Protein AF-A0A1C5R578-F1 (afdb_monomer)

Secondary structure (DSSP, 8-state):
------------------EEEE-SS-EEEE-TTS-EEEEESSHHHHHHHHHHHSS-----------

Radius of gyration: 17.52 Å; Cα contacts (8 Å, |Δi|>4): 64; chains: 1; bounding box: 47×30×45 Å

Solvent-accessible surface area (backbone atoms only — not comparable to full-atom values): 4375 Å² total; per-residue (Å²): 136,85,82,80,74,79,74,73,69,72,76,67,67,81,70,76,49,66,44,79,48,79,52,101,80,32,17,36,34,24,41,76,86,69,47,83,74,48,77,27,78,41,61,68,60,46,52,50,51,52,61,61,58,72,45,80,74,70,78,66,70,89,75,83,75,131

Mean predicted aligned error: 13.35 Å

Sequence (66 aa):
MNPLSSHLRGIMPDKKELSIVTFSSETVVFDGKGDRVVACPTEQEAVEYIRGQEIPVDRQGSEYYE

Structure (mmCIF, N/CA/C/O backbone):
data_AF-A0A1C5R578-F1
#
_entry.id   AF-A0A1C5R578-F1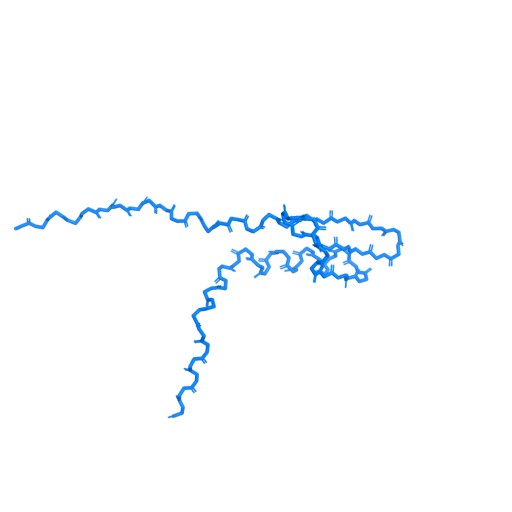
#
loop_
_atom_site.group_PDB
_atom_site.id
_atom_site.type_symbol
_atom_site.label_atom_id
_atom_site.label_alt_id
_atom_site.label_comp_id
_atom_site.label_asym_id
_atom_site.label_entity_id
_atom_site.label_seq_id
_atom_site.pdbx_PDB_ins_code
_atom_site.Cartn_x
_atom_site.Cartn_y
_atom_site.Cartn_z
_atom_site.occupancy
_atom_site.B_iso_or_equiv
_atom_site.auth_seq_id
_atom_site.auth_comp_id
_atom_site.auth_asym_id
_atom_site.auth_atom_id
_atom_site.pdbx_PDB_model_num
ATOM 1 N N . MET A 1 1 ? 36.477 -8.996 -35.203 1.00 43.91 1 MET A N 1
ATOM 2 C CA . MET A 1 1 ? 36.587 -9.617 -33.865 1.00 43.91 1 MET A CA 1
ATOM 3 C C . MET A 1 1 ? 35.883 -8.699 -32.886 1.00 43.91 1 MET A C 1
ATOM 5 O O . MET A 1 1 ? 36.069 -7.493 -32.952 1.00 43.91 1 MET A O 1
ATOM 9 N N . ASN A 1 2 ? 34.968 -9.269 -32.121 1.00 42.78 2 ASN A N 1
ATOM 10 C CA . ASN A 1 2 ? 33.766 -8.620 -3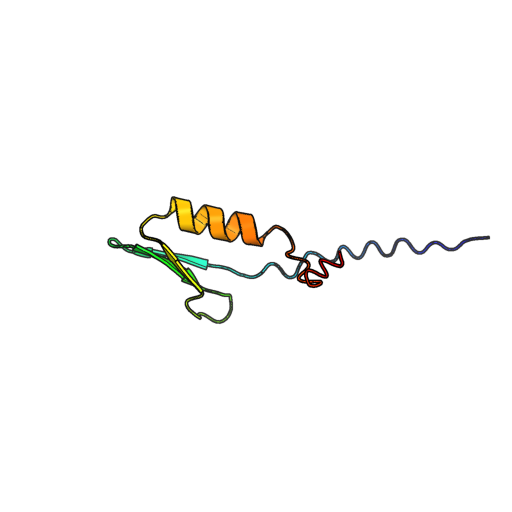1.598 1.00 42.78 2 ASN A CA 1
ATOM 11 C C . ASN A 1 2 ? 34.076 -7.637 -30.452 1.00 42.78 2 ASN A C 1
ATOM 13 O O . ASN A 1 2 ? 34.661 -8.078 -29.465 1.00 42.78 2 ASN A O 1
ATOM 17 N N . PRO A 1 3 ? 33.620 -6.372 -30.487 1.00 44.84 3 PRO A N 1
ATOM 18 C CA . PRO A 1 3 ? 33.459 -5.576 -29.283 1.00 44.84 3 PRO A CA 1
ATOM 19 C C . PRO A 1 3 ? 32.003 -5.724 -28.833 1.00 44.84 3 PRO A C 1
ATOM 21 O O . PRO A 1 3 ? 31.160 -4.873 -29.111 1.00 44.84 3 PRO A O 1
ATOM 24 N N . LEU A 1 4 ? 31.668 -6.841 -28.181 1.00 53.19 4 LEU A N 1
ATOM 25 C CA . LEU A 1 4 ? 30.403 -6.923 -27.453 1.00 53.19 4 LEU A CA 1
ATOM 26 C C . LEU A 1 4 ? 30.556 -6.055 -26.205 1.00 53.19 4 LEU A C 1
ATOM 28 O O . LEU A 1 4 ? 30.951 -6.516 -25.140 1.00 53.19 4 LEU A O 1
ATOM 32 N N . SER A 1 5 ? 30.295 -4.764 -26.407 1.00 54.38 5 SER A N 1
ATOM 33 C CA . SER A 1 5 ? 29.939 -3.791 -25.389 1.00 54.38 5 SER A CA 1
ATOM 34 C C . SER A 1 5 ? 28.882 -4.401 -24.478 1.00 54.38 5 SER A C 1
ATOM 36 O O . SER A 1 5 ? 27.688 -4.298 -24.744 1.00 54.38 5 SER A O 1
ATOM 38 N N . SER A 1 6 ? 29.303 -5.004 -23.374 1.00 51.44 6 SER A N 1
ATOM 39 C CA . SER A 1 6 ? 28.424 -5.284 -22.249 1.00 51.44 6 SER A CA 1
ATOM 40 C C . SER A 1 6 ? 28.160 -3.967 -21.519 1.00 51.44 6 SER A C 1
ATOM 42 O O . SER A 1 6 ? 28.594 -3.756 -20.389 1.00 51.44 6 SER A O 1
ATOM 44 N N . HIS A 1 7 ? 27.428 -3.070 -22.186 1.00 52.22 7 HIS A N 1
ATOM 45 C CA . HIS A 1 7 ? 26.587 -2.080 -21.531 1.00 52.22 7 HIS A CA 1
ATOM 46 C C . HIS A 1 7 ? 25.471 -2.845 -20.804 1.00 52.22 7 HIS A C 1
ATOM 48 O O . HIS A 1 7 ? 24.297 -2.717 -21.131 1.00 52.22 7 HIS A O 1
ATOM 54 N N . LEU A 1 8 ? 25.816 -3.608 -19.764 1.00 54.19 8 LEU A N 1
ATOM 55 C CA . LEU A 1 8 ? 24.887 -3.812 -18.660 1.00 54.19 8 LEU A CA 1
ATOM 56 C C . LEU A 1 8 ? 24.862 -2.506 -17.864 1.00 54.19 8 LEU A C 1
ATOM 58 O O . LEU A 1 8 ? 25.227 -2.439 -16.695 1.00 54.19 8 LEU A O 1
ATOM 62 N N . ARG A 1 9 ? 24.402 -1.434 -18.521 1.00 49.41 9 ARG A N 1
ATOM 63 C CA . ARG A 1 9 ? 23.705 -0.374 -17.817 1.00 49.41 9 ARG A CA 1
ATOM 64 C C . ARG A 1 9 ? 22.410 -1.053 -17.426 1.00 49.41 9 ARG A C 1
ATOM 66 O O . ARG A 1 9 ? 21.472 -1.065 -18.215 1.00 49.41 9 ARG A O 1
ATOM 73 N N . GLY A 1 10 ? 22.456 -1.763 -16.295 1.00 44.44 10 GLY A N 1
ATOM 74 C CA . GLY A 1 10 ? 21.287 -2.372 -15.698 1.00 44.44 10 GLY A CA 1
ATOM 75 C C . GLY A 1 10 ? 20.226 -1.299 -15.740 1.00 44.44 10 GLY A C 1
ATOM 76 O O . GLY A 1 10 ? 20.376 -0.249 -15.112 1.00 44.44 10 GLY A O 1
ATOM 77 N N . ILE A 1 11 ? 19.228 -1.512 -16.590 1.00 53.19 11 ILE A N 1
ATOM 78 C CA . ILE A 1 11 ? 17.979 -0.797 -16.500 1.00 53.19 11 ILE A CA 1
ATOM 79 C C . ILE A 1 11 ? 17.456 -1.305 -15.165 1.00 53.19 11 ILE A C 1
ATOM 81 O O . ILE A 1 11 ? 16.815 -2.346 -15.101 1.00 53.19 11 ILE A O 1
ATOM 85 N N . MET A 1 12 ? 17.887 -0.668 -14.069 1.00 48.97 12 MET A N 1
ATOM 86 C CA . MET A 1 12 ? 17.139 -0.737 -12.832 1.00 48.97 12 MET A CA 1
ATOM 87 C C . MET A 1 12 ? 15.750 -0.321 -13.289 1.00 48.97 12 MET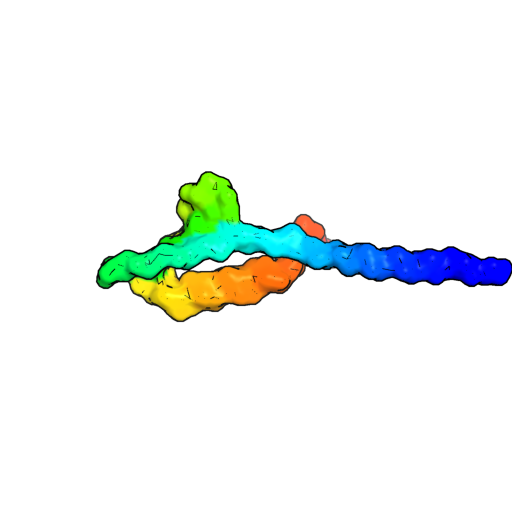 A C 1
ATOM 89 O O . MET A 1 12 ? 15.641 0.786 -13.832 1.00 48.97 12 MET A O 1
ATOM 93 N N . PRO A 1 13 ? 14.759 -1.231 -13.242 1.00 52.12 13 PRO A N 1
ATOM 94 C CA . PRO A 1 13 ? 13.422 -0.872 -13.664 1.00 52.12 13 PRO A CA 1
ATOM 95 C C . PRO A 1 13 ? 13.109 0.380 -12.868 1.00 52.12 13 PRO A C 1
ATOM 97 O O . PRO A 1 13 ? 13.441 0.428 -11.680 1.00 52.12 13 PRO A O 1
ATOM 100 N N . ASP A 1 14 ? 12.634 1.417 -13.554 1.00 52.78 14 ASP A N 1
ATOM 101 C CA . ASP A 1 14 ? 12.156 2.643 -12.931 1.00 52.78 14 ASP A CA 1
ATOM 102 C C . ASP A 1 14 ? 11.279 2.183 -11.771 1.00 52.78 14 ASP A C 1
ATOM 104 O O . ASP A 1 14 ? 10.200 1.627 -11.989 1.00 52.78 14 ASP A O 1
ATOM 108 N N . LYS A 1 15 ? 11.847 2.201 -10.558 1.00 60.34 15 LYS A N 1
ATOM 109 C CA . LYS A 1 15 ? 11.247 1.554 -9.399 1.00 60.34 15 LYS A CA 1
ATOM 110 C C . LYS A 1 15 ? 10.015 2.382 -9.166 1.00 60.34 15 LYS A C 1
ATOM 112 O O . LYS A 1 15 ? 10.132 3.512 -8.709 1.00 60.34 15 LYS A O 1
ATOM 117 N N . LYS A 1 16 ? 8.867 1.890 -9.629 1.00 66.81 16 LYS A N 1
ATOM 118 C CA . LYS A 1 16 ? 7.605 2.605 -9.534 1.00 66.81 16 LYS A CA 1
ATOM 119 C C . LYS A 1 16 ? 7.453 2.909 -8.055 1.00 66.81 16 LYS A C 1
ATOM 121 O O . LYS A 1 16 ? 7.292 1.985 -7.264 1.00 66.81 16 LYS A O 1
ATOM 126 N N . GLU A 1 17 ? 7.669 4.169 -7.683 1.00 76.00 17 GLU A N 1
ATOM 127 C CA . GLU A 1 17 ? 7.763 4.558 -6.281 1.00 76.00 17 GLU A CA 1
ATOM 128 C C . GLU A 1 17 ? 6.351 4.485 -5.720 1.00 76.00 17 GLU A C 1
ATOM 130 O O . GLU A 1 17 ? 5.571 5.419 -5.831 1.00 76.00 17 GLU A O 1
ATOM 135 N N . LEU A 1 18 ? 5.979 3.307 -5.233 1.00 85.06 18 LEU A N 1
ATOM 136 C CA . LEU A 1 18 ? 4.699 3.052 -4.605 1.00 85.06 18 LEU A CA 1
ATOM 137 C C . LEU A 1 18 ? 4.879 3.253 -3.102 1.00 85.06 18 LEU A C 1
ATOM 139 O O . LEU A 1 18 ? 5.834 2.750 -2.509 1.00 85.06 18 LEU A O 1
ATOM 143 N N . SER A 1 19 ? 3.962 3.985 -2.481 1.00 86.00 19 SER A N 1
ATOM 144 C CA . SER A 1 19 ? 3.946 4.203 -1.036 1.00 86.00 19 SER A CA 1
ATOM 145 C C . SER A 1 19 ? 2.673 3.623 -0.432 1.00 86.00 19 SER A C 1
ATOM 147 O O . SER A 1 19 ? 1.587 3.787 -0.981 1.00 86.00 19 SER A O 1
ATOM 149 N N . ILE A 1 20 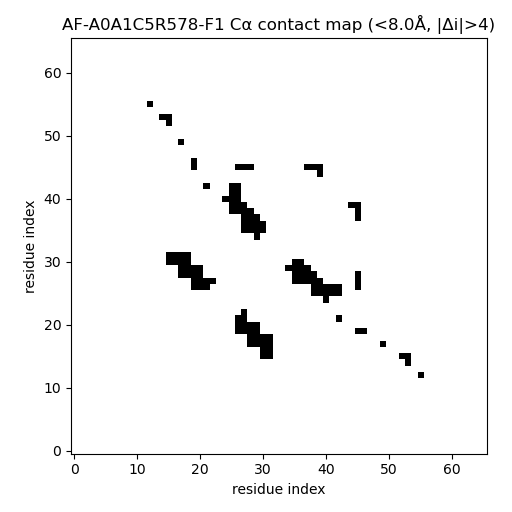? 2.806 2.911 0.688 1.00 87.69 20 ILE A N 1
ATOM 150 C CA . ILE A 1 20 ? 1.674 2.345 1.428 1.00 87.69 20 ILE A CA 1
ATOM 151 C C . ILE A 1 20 ? 1.335 3.278 2.581 1.00 87.69 20 ILE A C 1
ATOM 153 O O . ILE A 1 20 ? 2.210 3.647 3.364 1.00 87.69 20 ILE A O 1
ATOM 157 N N . VAL A 1 21 ? 0.056 3.612 2.716 1.00 89.56 21 VAL A N 1
ATOM 158 C CA . VAL A 1 21 ? -0.486 4.294 3.888 1.00 89.56 21 VAL A CA 1
AT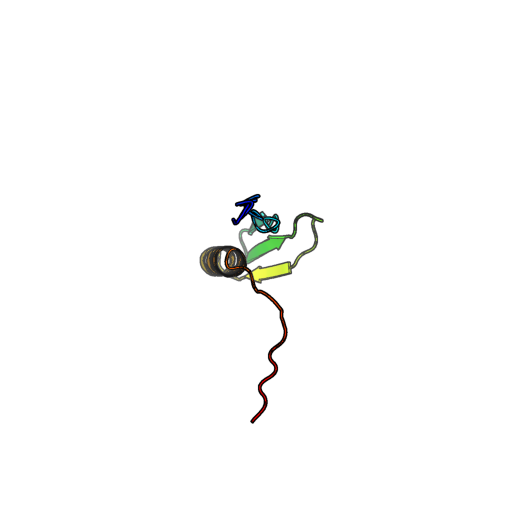OM 159 C C . VAL A 1 21 ? -1.566 3.412 4.499 1.00 89.56 21 VAL A C 1
ATOM 161 O O . VAL A 1 21 ? -2.622 3.196 3.904 1.00 89.56 21 VAL A O 1
ATOM 164 N N . THR A 1 22 ? -1.299 2.904 5.697 1.00 89.62 22 THR A N 1
ATOM 165 C CA . THR A 1 22 ? -2.251 2.100 6.468 1.00 89.62 22 THR A CA 1
ATOM 166 C C . THR A 1 22 ? -3.119 3.023 7.327 1.00 89.62 22 THR A C 1
ATOM 168 O O . THR A 1 22 ? -2.618 3.723 8.207 1.00 89.62 22 THR A O 1
ATOM 171 N N . PHE A 1 23 ? -4.426 3.030 7.073 1.00 88.69 23 PHE A N 1
ATOM 172 C CA . PHE A 1 23 ? -5.443 3.638 7.929 1.00 88.69 23 PHE A CA 1
ATOM 173 C C . PHE A 1 23 ? -6.063 2.568 8.836 1.00 88.69 23 PHE A C 1
ATOM 175 O O . PHE A 1 23 ? -5.987 1.372 8.571 1.00 88.69 23 PHE A O 1
ATOM 182 N N . SER A 1 24 ? -6.741 2.989 9.904 1.00 85.31 24 SER A N 1
ATOM 183 C CA . SER A 1 24 ? -7.435 2.073 10.822 1.00 85.31 24 SER A CA 1
ATOM 184 C C . SER A 1 24 ? -8.599 1.303 10.181 1.00 85.31 24 SER A C 1
ATOM 186 O O . SER A 1 24 ? -9.069 0.334 10.769 1.00 85.31 24 SER A O 1
ATOM 188 N N . SER A 1 25 ? -9.071 1.741 9.010 1.00 86.31 25 SER A N 1
ATOM 189 C CA . SER A 1 25 ? -10.187 1.124 8.281 1.00 86.31 25 SER A CA 1
ATOM 190 C C . SER A 1 25 ? -9.765 0.417 6.989 1.00 86.31 25 SER A C 1
ATOM 192 O O . SER A 1 25 ? -10.502 -0.441 6.516 1.00 86.31 25 SER A O 1
ATOM 194 N N . GLU A 1 26 ? -8.631 0.799 6.395 1.00 88.50 26 GLU A N 1
ATOM 195 C CA . GLU A 1 26 ? -8.159 0.304 5.095 1.00 88.50 26 GLU A CA 1
ATOM 196 C C . GLU A 1 26 ? -6.686 0.674 4.874 1.00 88.50 26 GLU A C 1
ATOM 198 O O . GLU A 1 26 ? -6.165 1.600 5.491 1.00 88.50 26 GLU A O 1
ATOM 203 N N . THR A 1 27 ? -6.021 0.010 3.941 1.00 91.12 27 THR A N 1
ATOM 204 C CA . THR A 1 27 ? -4.667 0.330 3.494 1.00 91.12 27 THR A CA 1
ATOM 205 C C . THR A 1 27 ? -4.697 0.818 2.052 1.00 91.12 27 THR A C 1
ATOM 207 O O . THR A 1 27 ? -5.223 0.149 1.170 1.00 91.12 27 THR A O 1
ATOM 210 N N . VAL A 1 28 ? -4.100 1.977 1.779 1.00 90.81 28 VAL A N 1
ATOM 211 C CA . VAL A 1 28 ? -4.110 2.597 0.448 1.00 90.81 28 VAL A CA 1
ATOM 212 C C . VAL A 1 28 ? -2.691 2.686 -0.097 1.00 90.81 28 VAL A C 1
ATOM 214 O O . VAL A 1 28 ? -1.780 3.142 0.594 1.00 90.81 28 VAL A O 1
ATOM 217 N N . VAL A 1 29 ? -2.510 2.276 -1.350 1.00 89.50 29 VAL A N 1
ATOM 218 C CA . VAL A 1 29 ? -1.254 2.429 -2.088 1.00 89.50 29 VAL A CA 1
ATOM 219 C C . VAL A 1 29 ? -1.347 3.653 -2.987 1.00 89.50 29 VAL A C 1
ATOM 221 O O . VAL A 1 29 ? -2.267 3.784 -3.801 1.00 89.50 29 VAL A O 1
ATOM 224 N N . PHE A 1 30 ? -0.359 4.524 -2.862 1.00 89.62 30 PHE A N 1
ATOM 225 C CA . PHE A 1 30 ? -0.181 5.711 -3.679 1.00 89.62 30 PHE A CA 1
ATOM 226 C C . PHE A 1 30 ? 0.987 5.520 -4.637 1.00 89.62 30 PHE A C 1
ATOM 228 O O . PHE A 1 30 ? 1.948 4.820 -4.315 1.00 89.62 30 PHE A O 1
ATOM 235 N N . ASP A 1 31 ? 0.921 6.145 -5.806 1.00 86.75 31 ASP A N 1
ATOM 236 C CA . ASP A 1 31 ? 2.077 6.246 -6.690 1.00 86.75 31 ASP A CA 1
ATOM 237 C C . ASP A 1 31 ? 3.033 7.373 -6.269 1.00 86.75 31 ASP A C 1
ATOM 239 O O . ASP A 1 31 ? 2.770 8.141 -5.341 1.00 86.75 31 ASP A O 1
ATOM 243 N N . GLY A 1 32 ? 4.147 7.501 -6.990 1.00 83.19 32 GLY A N 1
ATOM 244 C CA . GLY A 1 32 ? 5.148 8.540 -6.746 1.00 83.19 32 GLY A CA 1
ATOM 245 C C . GLY A 1 32 ? 4.663 9.951 -7.092 1.00 83.19 32 GLY A C 1
ATOM 246 O O . GLY A 1 32 ? 5.382 10.919 -6.856 1.00 83.19 32 GLY A O 1
ATOM 247 N N . LYS A 1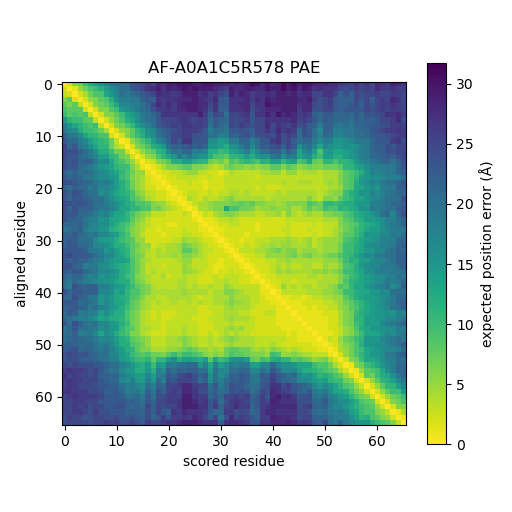 33 ? 3.458 10.089 -7.659 1.00 84.75 33 LYS A N 1
ATOM 248 C CA . LYS A 1 33 ? 2.782 11.368 -7.906 1.00 84.75 33 LYS A CA 1
ATOM 249 C C . LYS A 1 33 ? 1.810 11.727 -6.775 1.00 84.75 33 LYS A C 1
ATOM 251 O O . LYS A 1 33 ? 1.385 12.878 -6.707 1.00 84.75 33 LYS A O 1
ATOM 256 N N . GLY A 1 34 ? 1.518 10.791 -5.867 1.00 84.81 34 GLY A N 1
ATOM 257 C CA . GLY A 1 34 ? 0.541 10.951 -4.791 1.00 84.81 34 GLY A CA 1
ATOM 258 C C . GLY A 1 34 ? -0.890 10.590 -5.202 1.00 84.81 34 GLY A C 1
ATOM 259 O O . GLY A 1 34 ? -1.828 10.903 -4.467 1.00 84.81 34 GLY A O 1
ATOM 260 N N . ASP A 1 35 ? -1.072 9.929 -6.345 1.00 89.12 35 ASP A N 1
ATOM 261 C CA . ASP A 1 35 ? -2.366 9.441 -6.810 1.00 89.12 35 ASP A CA 1
ATOM 262 C C . ASP A 1 35 ? -2.704 8.095 -6.157 1.00 89.12 35 ASP A C 1
ATOM 264 O O . ASP A 1 35 ? -1.856 7.208 -6.026 1.00 89.12 35 ASP A O 1
ATOM 268 N N . ARG A 1 36 ? -3.968 7.922 -5.744 1.00 89.19 36 ARG A N 1
ATOM 269 C CA . ARG A 1 36 ? -4.461 6.659 -5.168 1.00 89.19 36 ARG A CA 1
ATOM 270 C C . ARG A 1 36 ? -4.550 5.601 -6.264 1.00 89.19 36 ARG A C 1
ATOM 272 O O . ARG A 1 36 ? -5.381 5.716 -7.161 1.00 89.19 36 ARG A O 1
ATOM 279 N N . VAL A 1 37 ? -3.726 4.562 -6.164 1.00 88.00 37 VAL A N 1
ATOM 280 C CA . VAL A 1 37 ? -3.659 3.476 -7.152 1.00 88.00 37 VAL A CA 1
ATOM 281 C C . VAL A 1 37 ? -4.571 2.321 -6.760 1.00 88.00 37 VAL A C 1
ATOM 283 O O . VAL A 1 37 ? -5.294 1.793 -7.601 1.00 88.00 37 VAL A O 1
ATOM 286 N N . VAL A 1 38 ? -4.530 1.917 -5.490 1.00 87.38 38 VAL A N 1
ATOM 287 C CA . VAL A 1 38 ? -5.340 0.810 -4.971 1.00 87.38 38 VAL A CA 1
ATOM 288 C C . VAL A 1 38 ? -5.674 1.039 -3.500 1.00 87.38 38 VAL A C 1
ATOM 290 O O . VAL A 1 38 ? -4.871 1.595 -2.754 1.00 87.38 38 VAL A O 1
ATOM 293 N N . ALA A 1 39 ? -6.872 0.623 -3.097 1.00 89.56 39 ALA A N 1
ATOM 294 C CA . ALA A 1 39 ? -7.302 0.559 -1.709 1.00 89.56 39 ALA A CA 1
ATOM 295 C C . ALA A 1 39 ? -7.601 -0.904 -1.371 1.00 89.56 39 ALA A C 1
ATOM 297 O O . ALA A 1 39 ? -8.396 -1.555 -2.050 1.00 89.56 39 ALA A O 1
ATOM 298 N N . CYS A 1 40 ? -6.925 -1.414 -0.354 1.00 87.19 40 CYS A N 1
ATOM 299 C CA . CYS A 1 40 ? -7.051 -2.769 0.145 1.00 87.19 40 CYS A CA 1
ATOM 300 C C . CYS A 1 40 ? -7.638 -2.725 1.560 1.00 87.19 40 CYS A C 1
ATOM 302 O O . CYS A 1 40 ? -7.258 -1.859 2.346 1.00 87.19 40 CYS A O 1
ATOM 304 N N . PRO A 1 41 ? -8.527 -3.650 1.940 1.00 86.88 41 PRO A N 1
ATOM 305 C CA . PRO A 1 41 ? -8.989 -3.745 3.321 1.00 86.88 41 PRO A CA 1
ATOM 306 C C . PRO A 1 41 ? -7.870 -4.165 4.285 1.00 86.88 41 PRO A C 1
ATOM 308 O O . PRO A 1 41 ? -7.949 -3.851 5.472 1.00 86.88 41 PRO A O 1
ATOM 311 N N . THR A 1 42 ? -6.824 -4.848 3.800 1.00 88.31 4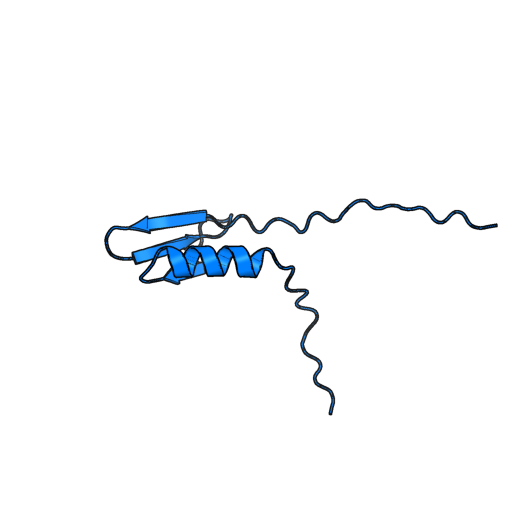2 THR A N 1
ATOM 312 C CA . THR A 1 42 ? -5.689 -5.284 4.623 1.00 88.31 42 THR A CA 1
ATOM 313 C C . THR A 1 42 ? -4.341 -4.793 4.100 1.00 88.31 42 THR A C 1
ATOM 315 O O . THR A 1 42 ? -4.127 -4.624 2.899 1.00 88.31 42 THR A O 1
ATOM 318 N N . GLU A 1 43 ? -3.384 -4.622 5.015 1.00 87.69 43 GLU A N 1
ATOM 319 C CA . GLU A 1 43 ? -2.003 -4.271 4.664 1.00 87.69 43 GLU A CA 1
ATOM 320 C C . GLU A 1 43 ? -1.329 -5.359 3.823 1.00 87.69 43 GLU A C 1
ATOM 322 O O . GLU A 1 43 ? -0.556 -5.061 2.916 1.00 87.69 43 GLU A O 1
ATOM 327 N N . GLN A 1 44 ? -1.653 -6.623 4.092 1.00 88.19 44 GLN A N 1
ATOM 328 C CA . GLN A 1 44 ? -1.033 -7.764 3.430 1.00 88.19 44 GLN A CA 1
ATOM 329 C C . GLN A 1 44 ? -1.315 -7.755 1.920 1.00 88.19 44 GLN A C 1
ATOM 331 O O . GLN A 1 44 ? -0.383 -7.892 1.132 1.00 88.19 44 GLN A O 1
ATOM 336 N N . GLU A 1 45 ? -2.552 -7.457 1.516 1.00 87.69 45 GLU A N 1
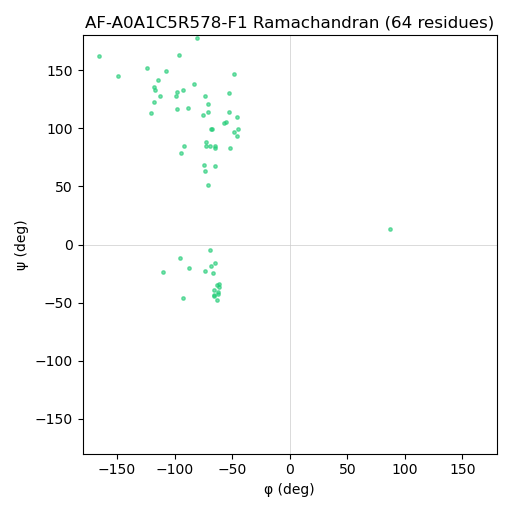ATOM 337 C CA . GLU A 1 45 ? -2.928 -7.291 0.104 1.00 87.69 45 GLU A CA 1
ATOM 338 C C . GLU A 1 45 ? -2.182 -6.125 -0.567 1.00 87.69 45 GLU A C 1
ATOM 340 O O . GLU A 1 45 ? -1.715 -6.251 -1.699 1.00 87.69 45 GLU A O 1
ATOM 345 N N . ALA A 1 46 ? -2.020 -4.994 0.129 1.00 86.19 46 ALA A N 1
ATOM 346 C CA . ALA A 1 46 ? -1.283 -3.841 -0.393 1.00 86.19 46 ALA A CA 1
ATOM 347 C C . ALA A 1 46 ? 0.213 -4.152 -0.579 1.00 86.19 46 ALA A C 1
ATOM 349 O O . ALA A 1 46 ? 0.821 -3.757 -1.576 1.00 86.19 46 ALA A O 1
ATOM 350 N N . VAL A 1 47 ? 0.807 -4.902 0.352 1.00 85.94 47 VAL A N 1
ATOM 351 C CA . VAL A 1 47 ? 2.198 -5.367 0.262 1.00 85.94 47 VAL A CA 1
ATOM 352 C C . VAL A 1 47 ? 2.370 -6.351 -0.892 1.00 85.94 47 VAL A C 1
ATOM 354 O O . VAL A 1 47 ? 3.329 -6.239 -1.657 1.00 85.94 47 VAL A O 1
ATOM 357 N N . GLU A 1 48 ? 1.447 -7.298 -1.061 1.00 86.50 48 GLU A N 1
ATOM 358 C CA . GLU A 1 48 ? 1.458 -8.220 -2.199 1.00 86.50 48 GLU A CA 1
ATOM 359 C C . GLU A 1 48 ? 1.314 -7.488 -3.535 1.00 86.50 48 GLU A C 1
ATOM 361 O O . GLU A 1 48 ? 2.000 -7.839 -4.495 1.00 86.50 48 GLU A O 1
ATOM 366 N N . TYR A 1 49 ? 0.513 -6.421 -3.583 1.00 84.75 49 TYR A N 1
ATOM 367 C CA . TYR A 1 49 ? 0.374 -5.584 -4.770 1.00 84.75 49 TYR A CA 1
ATOM 368 C C . TYR A 1 49 ? 1.687 -4.893 -5.160 1.00 84.75 49 TYR A C 1
ATOM 370 O O . TYR A 1 49 ? 2.082 -4.948 -6.324 1.00 84.75 49 TYR A O 1
ATOM 378 N N . ILE A 1 50 ? 2.397 -4.275 -4.207 1.00 82.00 50 ILE A N 1
ATOM 379 C CA . ILE A 1 50 ? 3.690 -3.630 -4.494 1.00 82.00 50 ILE A CA 1
ATOM 380 C C . ILE A 1 50 ? 4.738 -4.667 -4.904 1.00 82.00 50 ILE A C 1
ATOM 382 O O . ILE A 1 50 ? 5.409 -4.482 -5.917 1.00 82.00 50 ILE A O 1
ATOM 386 N N . ARG A 1 51 ? 4.818 -5.795 -4.188 1.00 82.62 51 ARG A N 1
ATOM 387 C CA . ARG A 1 51 ? 5.736 -6.895 -4.527 1.00 82.62 51 ARG 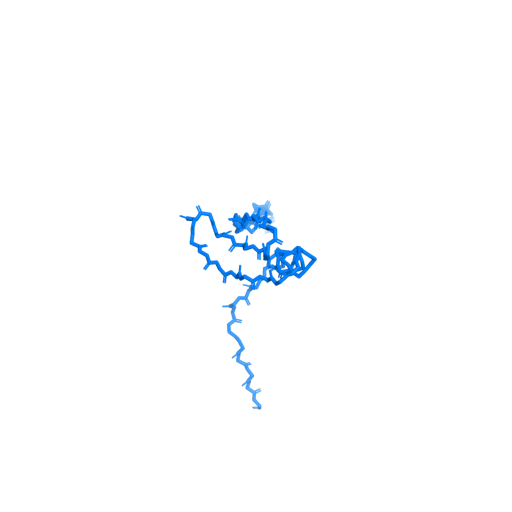A CA 1
ATOM 388 C C . ARG A 1 51 ? 5.448 -7.486 -5.911 1.00 82.62 51 ARG A C 1
ATOM 390 O O . ARG A 1 51 ? 6.373 -7.885 -6.609 1.00 82.62 51 ARG A O 1
ATOM 397 N N . GLY A 1 52 ? 4.179 -7.526 -6.319 1.00 78.00 52 GLY A N 1
ATOM 398 C CA . GLY A 1 52 ? 3.755 -7.944 -7.657 1.00 78.00 52 GLY A CA 1
ATOM 399 C C . GLY A 1 52 ? 4.042 -6.912 -8.756 1.00 78.00 52 GLY A C 1
ATOM 400 O O . GLY A 1 52 ? 4.147 -7.287 -9.920 1.00 78.00 52 GLY A O 1
ATOM 401 N N . GLN A 1 53 ? 4.196 -5.631 -8.404 1.00 68.75 53 GLN A N 1
ATOM 402 C CA . GLN A 1 53 ? 4.567 -4.544 -9.324 1.00 68.75 53 GLN A CA 1
ATOM 403 C C . GLN A 1 53 ? 6.089 -4.371 -9.473 1.00 68.75 53 GLN A C 1
ATOM 405 O O . GLN A 1 53 ? 6.528 -3.781 -10.456 1.00 68.75 53 GLN A O 1
ATOM 410 N N . GLU A 1 54 ? 6.898 -4.864 -8.525 1.00 60.03 54 GLU A N 1
ATOM 411 C CA . GLU A 1 54 ? 8.367 -4.923 -8.654 1.00 60.03 54 GLU A CA 1
ATOM 412 C C . GLU A 1 54 ? 8.830 -5.928 -9.719 1.00 60.03 54 GLU A C 1
ATOM 414 O O . GLU A 1 54 ? 9.956 -5.848 -10.213 1.00 60.03 54 GLU A O 1
ATOM 419 N N . ILE A 1 55 ? 7.954 -6.855 -10.111 1.00 55.81 55 ILE A N 1
ATOM 420 C CA . ILE A 1 55 ? 8.132 -7.629 -11.334 1.00 55.81 55 ILE A CA 1
ATOM 421 C C . ILE A 1 55 ? 7.879 -6.645 -12.478 1.00 55.81 55 ILE A C 1
ATOM 423 O O . ILE A 1 55 ? 6.783 -6.078 -12.516 1.00 55.81 55 ILE A O 1
ATOM 427 N N . PRO A 1 56 ? 8.833 -6.403 -13.399 1.00 51.62 56 PRO A N 1
ATOM 428 C CA . PRO A 1 56 ? 8.541 -5.610 -14.574 1.00 51.62 56 PRO A CA 1
ATOM 429 C C . PRO A 1 56 ? 7.385 -6.307 -15.280 1.00 51.62 56 PRO A C 1
ATOM 431 O O . PRO A 1 56 ? 7.541 -7.348 -15.915 1.00 51.62 56 PRO A O 1
ATOM 434 N N . VAL A 1 57 ? 6.191 -5.733 -15.154 1.00 50.44 57 VAL A N 1
ATOM 435 C CA . VAL A 1 57 ? 5.190 -5.874 -16.188 1.00 50.44 57 VAL A CA 1
ATOM 436 C C . VAL A 1 57 ? 5.807 -5.152 -17.372 1.00 50.44 57 VAL A C 1
ATOM 438 O O . VAL A 1 57 ? 5.561 -3.971 -17.614 1.00 50.44 57 VAL A O 1
ATOM 441 N N . ASP A 1 58 ? 6.664 -5.867 -18.099 1.00 49.09 58 ASP A N 1
ATOM 442 C CA . ASP A 1 58 ? 6.782 -5.710 -19.530 1.00 49.09 58 ASP A CA 1
ATOM 443 C C . ASP A 1 58 ? 5.353 -5.834 -20.048 1.00 49.09 58 ASP A C 1
ATOM 445 O O . ASP A 1 58 ? 4.881 -6.884 -20.472 1.00 49.09 58 ASP A O 1
ATOM 449 N N . ARG A 1 59 ? 4.617 -4.724 -19.989 1.00 50.56 59 ARG A N 1
ATOM 450 C CA . ARG A 1 59 ? 3.404 -4.491 -20.746 1.00 50.56 59 ARG A CA 1
ATOM 451 C C . ARG A 1 59 ? 3.834 -4.292 -22.200 1.00 50.56 59 ARG A C 1
ATOM 453 O O . ARG A 1 59 ? 3.481 -3.307 -22.837 1.00 50.56 59 ARG A O 1
ATOM 460 N N . GLN A 1 60 ? 4.637 -5.219 -22.717 1.00 45.28 60 GLN A N 1
ATOM 461 C CA . GLN A 1 60 ? 4.571 -5.612 -24.100 1.00 45.28 60 GLN A CA 1
ATOM 462 C C . GLN A 1 60 ? 3.321 -6.483 -24.151 1.00 45.28 60 GLN A C 1
ATOM 464 O O . GLN A 1 60 ? 3.218 -7.485 -23.447 1.00 45.28 60 GLN A O 1
ATOM 469 N N . GLY A 1 61 ? 2.305 -5.962 -24.830 1.00 45.19 61 GLY A N 1
ATOM 470 C CA . GLY A 1 61 ? 0.960 -6.500 -24.806 1.00 45.19 61 GLY A CA 1
ATOM 471 C C . GLY A 1 61 ? 0.932 -8.006 -25.023 1.00 45.19 61 GLY A C 1
ATOM 472 O O . GLY A 1 61 ? 1.721 -8.573 -25.773 1.00 45.19 61 GLY A O 1
ATOM 473 N N . SER A 1 62 ? -0.037 -8.628 -24.371 1.00 45.09 62 SER A N 1
ATOM 474 C CA . SER A 1 62 ? -0.618 -9.870 -24.833 1.00 45.09 62 SER A CA 1
ATOM 475 C C . SER A 1 62 ? -0.980 -9.738 -26.321 1.00 45.09 62 SER A C 1
ATOM 477 O O . SER A 1 62 ? -2.047 -9.227 -26.653 1.00 45.09 62 SER A O 1
ATOM 479 N N . GLU A 1 63 ? -0.119 -10.194 -27.220 1.00 47.62 63 GLU A N 1
ATOM 480 C CA . GLU A 1 63 ? -0.590 -10.795 -28.462 1.00 47.62 63 GLU A CA 1
ATOM 481 C C . GLU A 1 63 ? -0.692 -12.294 -28.186 1.00 47.62 63 GLU A C 1
ATOM 483 O O . GLU A 1 63 ? 0.237 -13.063 -28.410 1.00 47.62 63 GLU A O 1
ATOM 488 N N . TYR A 1 64 ? -1.833 -12.703 -27.623 1.00 44.09 64 TYR A N 1
ATOM 489 C CA . TYR A 1 64 ? -2.325 -14.049 -27.880 1.00 44.09 64 TYR A CA 1
ATOM 490 C C . TYR A 1 64 ? -2.732 -14.052 -29.355 1.00 44.09 64 TYR A C 1
ATOM 492 O O . TYR A 1 64 ? -3.782 -13.515 -29.700 1.00 44.09 64 TYR A O 1
ATOM 500 N N . TYR A 1 65 ? -1.869 -14.573 -30.221 1.00 44.88 65 TYR A N 1
ATOM 501 C CA . TYR A 1 65 ? -2.279 -15.016 -31.547 1.00 44.88 65 TYR A CA 1
ATOM 502 C C . TYR A 1 65 ? -2.490 -16.529 -31.446 1.00 44.88 65 TYR A C 1
ATOM 504 O O . TYR A 1 65 ? -1.558 -17.249 -31.081 1.00 44.88 65 TYR A O 1
ATOM 512 N N . GLU A 1 66 ? -3.731 -16.970 -31.661 1.00 55.94 66 GLU A N 1
ATOM 513 C CA . GLU A 1 66 ? -4.070 -18.383 -31.887 1.00 55.94 66 GLU A CA 1
ATOM 514 C C . GLU A 1 66 ? -3.443 -18.904 -33.188 1.00 55.94 66 GLU A C 1
ATOM 516 O O . GLU A 1 66 ? -3.340 -18.116 -34.160 1.00 55.94 66 GLU A O 1
#

Nearest PDB structures (foldseek):
  3f42-assembly1_B-2  TM=5.352E-01  e=4.227E-01  Helicobacter pylori
  3f42-assembly1_A-2  TM=4.086E-01  e=5.160E-01  Helicobacter pylori
  1q67-assembly1_B  TM=5.113E-01  e=1.951E+00  Saccharomyces cerevisiae
  5lon-assembly1_B  TM=4.855E-01  e=6.043E+00  Kluyveromyces lactis NRRL Y-1140
  6am0-assembly1_F  TM=4.796E-01  e=6.459E+00  Kluyveromyces lactis NRRL Y-1140

pLDDT: mean 70.57, std 18.25, range [42.78, 91.12]

Foldseek 3Di:
DDPPPPPCPPCQPPLQPWDWDDDPQWIFIATPVRHTDDIGRDPVVVVVVSVVVSPPPPPPDPPPDD